Protein AF-A0A962XZR8-F1 (afdb_monomer)

Radius of gyration: 29.52 Å; Cα contacts (8 Å, |Δi|>4): 35; chains: 1; bounding box: 71×66×58 Å

Secondary structure (DSSP, 8-state):
----S----HHHHHHHHHSPPPPPPPPHHHHHHHTHHHHHHHHHTT--HHHHHHHHHHHH-----HHHHHHHHHHHHHHHHHHS--TT-----------------------PPP---S--SS-TTHHHHHHHHHHHHHTSPPPPPHHHHHHTT-

Mean predicted aligned error: 20.18 Å

Sequence (154 aa):
MSDDPNPVPETGIEVFKAAPRPPRRRSDRQIVREYLTEIVGKLKEGWRYEEIRQELERTVGFKGKLSTLYSYVEGMTREERQQRPAPGATPATPAGPEAPTASPTETPAPTEPPRWRVSDLGGPGYAERRRQREREEKGKKPKPTMIDMVNRRI

Solvent-accessible surface area (backbone atoms only — not comparable to full-atom values): 10324 Å² total; per-residue (Å²): 138,87,81,73,94,71,75,78,54,70,64,60,59,52,52,61,68,68,48,87,73,79,82,77,79,82,50,58,70,55,52,50,61,75,42,39,70,59,53,55,50,42,46,74,77,65,52,50,69,65,59,54,46,53,49,38,30,72,76,72,60,45,78,68,53,69,69,52,53,50,54,49,53,55,52,50,55,52,50,53,61,70,69,50,77,67,95,75,77,70,84,81,80,89,77,87,88,87,86,88,87,85,86,88,85,91,80,83,82,81,78,75,75,78,81,75,68,97,74,65,96,52,59,96,59,39,71,56,53,51,53,50,50,52,50,58,56,71,70,45,80,76,77,78,46,76,66,57,61,58,67,72,76,117

Foldseek 3Di:
DDDDPDDPPVVVVVCVVPDDDDDDQDDLLRLCVVCLVVVVVCVVVVDDLVNVQVVCCVPRNRPDDSVVSVVSSVVVVVVVVVPPPDPDPDPDDDDDDDDDDDDDDDDDDDPDPPPPDPPPPDDDCPVVVVVVVVVVVVPDDPDQDPVNVVVVVD

Structure (mmCIF, N/CA/C/O backbone):
data_AF-A0A962XZR8-F1
#
_entry.id   AF-A0A962XZR8-F1
#
loop_
_atom_site.group_PDB
_atom_site.id
_atom_site.type_symbol
_atom_site.label_atom_id
_atom_site.label_alt_id
_atom_site.label_comp_id
_atom_site.label_asym_id
_atom_site.label_entity_id
_atom_site.label_seq_id
_atom_site.pdbx_PDB_ins_code
_atom_site.Cartn_x
_atom_site.Cartn_y
_atom_site.Cartn_z
_atom_site.occupancy
_atom_site.B_iso_or_equiv
_atom_site.auth_seq_id
_atom_site.auth_comp_id
_atom_site.auth_asym_id
_atom_site.auth_atom_id
_atom_site.pdbx_PDB_model_num
ATOM 1 N N . MET A 1 1 ? 41.392 8.765 -44.871 1.00 43.81 1 MET A N 1
ATOM 2 C CA . MET A 1 1 ? 39.970 8.396 -44.759 1.00 43.81 1 MET A CA 1
ATOM 3 C C . MET A 1 1 ? 39.942 7.093 -43.993 1.00 43.81 1 MET A C 1
ATOM 5 O O . MET A 1 1 ? 40.453 6.112 -44.514 1.00 43.81 1 MET A O 1
ATOM 9 N N . SER A 1 2 ? 39.537 7.128 -42.725 1.00 50.81 2 SER A N 1
ATOM 10 C CA . SER A 1 2 ? 39.471 5.928 -41.888 1.00 50.81 2 SER A CA 1
ATOM 11 C C . SER A 1 2 ? 38.037 5.422 -41.927 1.00 50.81 2 SER A C 1
ATOM 13 O O . SER A 1 2 ? 37.170 6.005 -41.285 1.00 50.81 2 SER A O 1
ATOM 15 N N . ASP A 1 3 ? 37.807 4.402 -42.748 1.00 58.12 3 ASP A N 1
ATOM 16 C CA . ASP A 1 3 ? 36.587 3.598 -42.746 1.00 58.12 3 ASP A CA 1
ATOM 17 C C . ASP A 1 3 ? 36.592 2.729 -41.482 1.00 58.12 3 ASP A C 1
ATOM 19 O O . ASP A 1 3 ? 37.516 1.943 -41.260 1.00 58.12 3 ASP A O 1
ATOM 23 N N . ASP A 1 4 ? 35.595 2.921 -40.623 1.00 62.69 4 ASP A N 1
ATOM 24 C CA . ASP A 1 4 ? 35.377 2.109 -39.428 1.00 62.69 4 ASP A CA 1
ATOM 25 C C . ASP A 1 4 ? 34.806 0.745 -39.878 1.00 62.69 4 ASP A C 1
ATOM 27 O O . ASP A 1 4 ? 33.737 0.713 -40.492 1.00 62.69 4 ASP A O 1
ATOM 31 N N . PRO A 1 5 ? 35.494 -0.392 -39.652 1.00 66.38 5 PRO A N 1
ATOM 32 C CA . PRO A 1 5 ? 35.176 -1.667 -40.306 1.00 66.38 5 PRO A CA 1
ATOM 33 C C . PRO A 1 5 ? 33.900 -2.353 -39.791 1.00 66.38 5 PRO A C 1
ATOM 35 O O . PRO A 1 5 ? 33.612 -3.482 -40.186 1.00 66.38 5 PRO A O 1
ATOM 38 N N . ASN A 1 6 ? 33.136 -1.717 -38.903 1.00 61.91 6 ASN A N 1
ATOM 39 C CA . ASN A 1 6 ? 31.900 -2.281 -38.375 1.00 61.91 6 ASN A CA 1
ATOM 40 C C . ASN A 1 6 ? 30.815 -1.205 -38.207 1.00 61.91 6 ASN A C 1
ATOM 42 O O . ASN A 1 6 ? 30.547 -0.770 -37.082 1.00 61.91 6 ASN A O 1
ATOM 46 N N . PRO A 1 7 ? 30.173 -0.757 -39.302 1.00 61.97 7 PRO A N 1
ATOM 47 C CA . PRO A 1 7 ? 29.009 0.100 -39.180 1.00 61.97 7 PRO A CA 1
ATOM 48 C C . PRO A 1 7 ? 27.907 -0.704 -38.486 1.00 61.97 7 PRO A C 1
ATOM 50 O O . PRO A 1 7 ? 27.383 -1.665 -39.048 1.00 61.97 7 PRO A O 1
ATOM 53 N N . VAL A 1 8 ? 27.551 -0.329 -37.252 1.00 62.97 8 VAL A N 1
ATOM 54 C CA . VAL A 1 8 ? 26.336 -0.845 -36.606 1.00 62.97 8 VAL A CA 1
ATOM 55 C C . VAL A 1 8 ? 25.183 -0.482 -37.540 1.00 62.97 8 VAL A C 1
ATOM 57 O O . VAL A 1 8 ? 24.928 0.710 -37.727 1.00 62.97 8 VAL A O 1
ATOM 60 N N . PRO A 1 9 ? 24.510 -1.457 -38.173 1.00 63.62 9 PRO A N 1
ATOM 61 C CA . PRO A 1 9 ? 23.496 -1.128 -39.153 1.00 63.62 9 PRO A CA 1
ATOM 62 C C . PRO A 1 9 ? 22.351 -0.426 -38.419 1.00 63.62 9 PRO A C 1
ATOM 64 O O . PRO A 1 9 ? 21.921 -0.884 -37.358 1.00 63.62 9 PRO A O 1
ATOM 67 N N . GLU A 1 10 ? 21.862 0.696 -38.954 1.00 62.28 10 GLU A N 1
ATOM 68 C CA . GLU A 1 10 ? 20.778 1.489 -38.343 1.00 62.28 10 GLU A CA 1
ATOM 69 C C . GLU A 1 10 ? 19.543 0.620 -38.032 1.00 62.28 10 GLU A C 1
ATOM 71 O O . GLU A 1 10 ? 18.857 0.821 -37.026 1.00 62.28 10 GLU A O 1
ATOM 76 N N . THR A 1 11 ? 19.350 -0.446 -38.815 1.00 65.69 11 THR A N 1
ATOM 77 C CA . THR A 1 11 ? 18.343 -1.494 -38.612 1.00 65.69 11 THR A CA 1
ATOM 78 C C . THR A 1 11 ? 18.461 -2.207 -37.260 1.00 65.69 11 THR A C 1
ATOM 80 O O . THR A 1 11 ? 17.445 -2.549 -36.661 1.00 65.69 11 THR A O 1
ATOM 83 N N . GLY A 1 12 ? 19.665 -2.385 -36.710 1.00 69.50 12 GLY A N 1
ATOM 84 C CA . GLY A 1 12 ? 19.875 -2.981 -35.387 1.00 69.50 12 GLY A CA 1
ATOM 85 C C . GLY A 1 12 ? 19.320 -2.120 -34.247 1.00 69.50 12 GLY A C 1
ATOM 86 O O . GLY A 1 12 ? 18.795 -2.648 -33.263 1.00 69.50 12 GLY A O 1
ATOM 87 N N . ILE A 1 13 ? 19.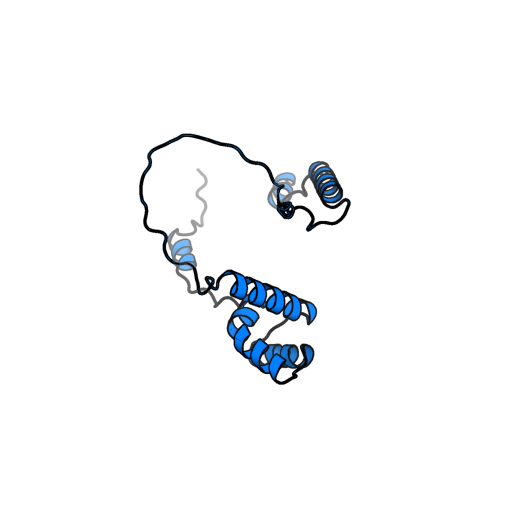364 -0.791 -34.393 1.00 76.19 13 ILE A N 1
ATOM 88 C CA . ILE A 1 13 ? 18.801 0.146 -33.410 1.00 76.19 13 ILE A CA 1
ATOM 89 C C . ILE A 1 13 ? 17.269 0.094 -33.452 1.00 76.19 13 ILE A C 1
ATOM 91 O O . ILE A 1 13 ? 16.621 0.110 -32.402 1.00 76.19 13 ILE A O 1
ATOM 95 N N . GLU A 1 14 ? 16.679 0.011 -34.644 1.00 81.19 14 GLU A N 1
ATOM 96 C CA . GLU A 1 14 ? 15.226 -0.091 -34.812 1.00 81.19 14 GLU A CA 1
ATOM 97 C C . GLU A 1 14 ? 14.674 -1.421 -34.292 1.00 81.19 14 GLU A C 1
ATOM 99 O O . GLU 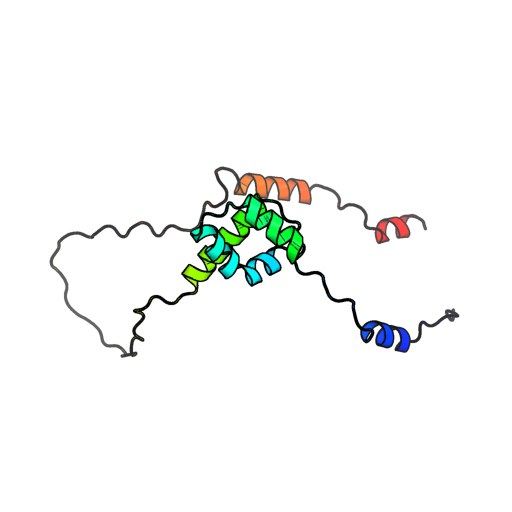A 1 14 ? 13.689 -1.425 -33.552 1.00 81.19 14 GLU A O 1
ATOM 104 N N . VAL A 1 15 ? 15.363 -2.534 -34.565 1.00 81.44 15 VAL A N 1
ATOM 105 C CA . VAL A 1 15 ? 15.018 -3.862 -34.032 1.00 81.44 15 VAL A CA 1
ATOM 106 C C . VAL A 1 15 ? 15.081 -3.876 -32.501 1.00 81.44 15 VAL A C 1
ATOM 108 O O . VAL A 1 15 ? 14.171 -4.388 -31.850 1.00 81.44 15 VAL A O 1
ATOM 111 N N . PHE A 1 16 ? 16.100 -3.254 -31.898 1.00 78.56 16 PHE A N 1
ATOM 112 C CA . PHE A 1 16 ? 16.201 -3.150 -30.439 1.00 78.56 16 PHE A CA 1
ATOM 113 C C . PHE A 1 16 ? 15.103 -2.265 -29.826 1.00 78.56 16 PHE A C 1
ATOM 115 O O . PHE A 1 16 ? 14.583 -2.569 -28.752 1.00 78.56 16 PHE A O 1
ATOM 122 N N . LYS A 1 17 ? 14.710 -1.175 -30.500 1.00 83.94 17 LYS A N 1
ATOM 123 C CA . LYS A 1 17 ? 13.596 -0.315 -30.063 1.00 83.94 17 LYS A CA 1
ATOM 124 C C . LYS A 1 17 ? 12.243 -1.021 -30.157 1.00 83.94 17 LYS A C 1
ATOM 126 O O . LYS A 1 17 ? 11.404 -0.801 -29.284 1.00 83.94 17 LYS A O 1
ATOM 131 N N . ALA A 1 18 ? 12.045 -1.835 -31.193 1.00 84.12 18 ALA A N 1
ATOM 132 C CA . ALA A 1 18 ? 10.822 -2.596 -31.430 1.00 84.12 18 ALA A CA 1
ATOM 133 C C . ALA A 1 18 ? 10.718 -3.863 -30.563 1.00 84.12 18 ALA A C 1
ATOM 135 O O . ALA A 1 18 ? 9.634 -4.435 -30.441 1.00 84.12 18 ALA A O 1
ATOM 136 N N . ALA A 1 19 ? 11.818 -4.296 -29.941 1.00 86.19 19 ALA A N 1
ATOM 137 C CA . ALA A 1 19 ? 11.824 -5.477 -29.094 1.00 86.19 19 ALA A CA 1
ATOM 138 C C . ALA A 1 19 ? 10.871 -5.315 -27.887 1.00 86.19 19 ALA A C 1
ATOM 140 O O . ALA A 1 19 ? 10.892 -4.282 -27.200 1.00 86.19 19 ALA A O 1
ATOM 141 N N . PRO A 1 20 ? 10.048 -6.336 -27.579 1.00 86.81 20 PRO A N 1
ATOM 142 C CA . PRO A 1 20 ? 9.144 -6.293 -26.441 1.00 86.81 20 PRO A CA 1
ATOM 143 C C . PRO A 1 20 ? 9.942 -6.182 -25.141 1.00 86.81 20 PRO A C 1
ATOM 145 O O . PRO A 1 20 ? 10.814 -6.997 -24.837 1.00 86.81 20 PRO A O 1
ATOM 148 N N . ARG A 1 21 ? 9.634 -5.149 -24.354 1.00 85.94 21 ARG A N 1
ATOM 149 C CA . ARG A 1 21 ? 10.254 -4.949 -23.043 1.00 85.94 21 ARG A CA 1
ATOM 150 C C . ARG A 1 21 ? 9.584 -5.850 -22.010 1.00 85.94 21 ARG A C 1
ATOM 152 O O . ARG A 1 21 ? 8.363 -6.008 -22.053 1.00 85.94 21 ARG A O 1
ATOM 159 N N . PRO A 1 22 ? 10.344 -6.380 -21.038 1.00 85.69 22 PRO A N 1
ATOM 160 C CA . PRO A 1 22 ? 9.742 -7.105 -19.934 1.00 85.69 22 PRO A CA 1
ATOM 161 C C . PRO A 1 22 ? 8.758 -6.196 -19.180 1.00 85.69 22 PRO A C 1
ATOM 163 O O . PRO A 1 22 ? 8.991 -4.982 -19.071 1.00 85.69 22 PRO A O 1
ATOM 166 N N . PRO A 1 23 ? 7.666 -6.762 -18.642 1.00 82.81 23 PRO A N 1
ATOM 167 C CA . PRO A 1 23 ? 6.693 -5.991 -17.892 1.00 82.81 23 PRO A CA 1
ATOM 168 C C . PRO A 1 23 ? 7.372 -5.341 -16.686 1.00 82.81 23 PRO A C 1
ATOM 170 O O . PRO A 1 23 ? 8.119 -5.974 -15.933 1.00 82.81 23 PRO A O 1
ATOM 173 N N . ARG A 1 24 ? 7.119 -4.044 -16.502 1.00 84.00 24 ARG A N 1
ATOM 174 C CA . ARG A 1 24 ? 7.615 -3.325 -15.329 1.00 84.00 24 ARG A CA 1
ATOM 175 C C . ARG A 1 24 ? 6.950 -3.897 -14.084 1.00 84.00 24 ARG A C 1
ATOM 177 O O . ARG A 1 24 ? 5.733 -4.068 -14.044 1.00 84.00 24 ARG A O 1
ATOM 184 N N . ARG A 1 25 ? 7.753 -4.159 -13.052 1.00 85.69 25 ARG A N 1
ATOM 185 C CA . ARG A 1 25 ? 7.228 -4.511 -11.730 1.00 85.69 25 ARG A CA 1
ATOM 186 C C . ARG A 1 25 ? 6.354 -3.366 -11.219 1.00 85.69 25 ARG A C 1
ATOM 188 O O . ARG A 1 25 ? 6.714 -2.198 -11.384 1.00 85.69 25 ARG A O 1
ATOM 195 N N . ARG A 1 26 ? 5.219 -3.708 -10.605 1.00 89.81 26 ARG A N 1
ATOM 196 C CA . ARG A 1 26 ? 4.343 -2.722 -9.963 1.00 89.81 26 ARG A CA 1
ATOM 197 C C . ARG A 1 26 ? 5.089 -2.069 -8.802 1.00 89.81 26 ARG A C 1
ATOM 199 O O . ARG A 1 26 ? 5.855 -2.728 -8.103 1.00 89.81 26 ARG A O 1
ATOM 206 N N . SER A 1 27 ? 4.881 -0.768 -8.628 1.00 92.31 27 SER A N 1
ATOM 207 C CA . SER A 1 27 ? 5.420 -0.051 -7.471 1.00 92.31 27 SER A CA 1
ATOM 208 C C . SER A 1 27 ? 4.556 -0.303 -6.237 1.00 92.31 27 SER A C 1
ATOM 210 O O . SER A 1 27 ? 3.343 -0.457 -6.362 1.00 92.31 27 SER A O 1
ATOM 212 N N . ASP A 1 28 ? 5.154 -0.261 -5.047 1.00 92.94 28 ASP A N 1
ATOM 213 C CA . ASP A 1 28 ? 4.430 -0.413 -3.776 1.00 92.94 28 ASP A CA 1
ATOM 214 C C . ASP A 1 28 ? 3.262 0.581 -3.651 1.00 92.94 28 ASP A C 1
ATOM 216 O O . ASP A 1 28 ? 2.174 0.224 -3.209 1.00 92.94 28 ASP A O 1
ATOM 220 N N . ARG A 1 29 ? 3.451 1.826 -4.110 1.00 94.44 29 ARG A N 1
ATOM 221 C CA . ARG A 1 29 ? 2.383 2.837 -4.138 1.00 94.44 29 ARG A CA 1
ATOM 222 C C . ARG A 1 29 ? 1.233 2.425 -5.057 1.00 94.44 29 ARG A C 1
ATOM 224 O O . ARG A 1 29 ? 0.076 2.653 -4.730 1.00 94.44 29 ARG A O 1
ATOM 231 N N . GLN A 1 30 ? 1.540 1.849 -6.215 1.00 94.12 30 GLN A N 1
ATOM 232 C CA . GLN A 1 30 ? 0.519 1.404 -7.159 1.00 94.12 30 GLN A CA 1
ATOM 233 C C . GLN A 1 30 ? -0.248 0.193 -6.621 1.00 94.12 30 GLN A C 1
ATOM 235 O O . GLN A 1 30 ? -1.468 0.170 -6.725 1.00 94.12 30 GLN A O 1
ATOM 240 N N . ILE A 1 31 ? 0.450 -0.740 -5.969 1.00 94.56 31 ILE A N 1
ATOM 241 C CA . ILE A 1 31 ? -0.168 -1.864 -5.260 1.00 94.56 31 ILE A CA 1
ATOM 242 C C . ILE A 1 31 ? -1.153 -1.343 -4.207 1.00 94.56 31 ILE A C 1
ATOM 244 O O . ILE A 1 31 ? -2.326 -1.689 -4.241 1.00 94.56 31 ILE A O 1
ATOM 248 N N . VAL A 1 32 ? -0.724 -0.446 -3.313 1.00 95.25 32 VAL A N 1
ATOM 249 C CA . VAL A 1 32 ? -1.615 0.091 -2.266 1.00 95.25 32 VAL A CA 1
ATOM 250 C C . VAL A 1 32 ? -2.810 0.839 -2.859 1.00 95.25 32 VAL A C 1
ATOM 252 O O . VAL A 1 32 ? -3.904 0.753 -2.315 1.00 95.25 32 VAL A O 1
ATOM 255 N N . ARG A 1 33 ? -2.632 1.532 -3.990 1.00 95.00 33 ARG A N 1
ATOM 256 C CA . ARG A 1 33 ? -3.729 2.222 -4.678 1.00 95.00 33 ARG A CA 1
ATOM 257 C C . ARG A 1 33 ? -4.769 1.256 -5.238 1.00 95.00 33 ARG A C 1
ATOM 259 O O . ARG A 1 33 ? -5.957 1.520 -5.102 1.00 95.00 33 ARG A O 1
ATOM 266 N N . GLU A 1 34 ? -4.329 0.174 -5.873 1.00 95.25 34 GLU A N 1
ATOM 267 C CA . GLU A 1 34 ? -5.218 -0.848 -6.443 1.00 95.25 34 GLU A CA 1
ATOM 268 C C . GLU A 1 34 ? -6.020 -1.568 -5.347 1.00 95.25 34 GLU A C 1
ATOM 270 O O . GLU A 1 34 ? -7.205 -1.824 -5.532 1.00 95.25 34 GLU A O 1
ATOM 275 N N . TYR A 1 35 ? -5.404 -1.811 -4.187 1.00 95.25 35 TYR A N 1
ATOM 276 C CA . TYR A 1 35 ? -6.007 -2.542 -3.064 1.00 95.25 35 TYR A CA 1
ATOM 277 C C . TYR A 1 35 ? -6.567 -1.633 -1.960 1.00 95.25 35 TYR A C 1
ATOM 279 O O . TYR A 1 35 ? -6.882 -2.101 -0.866 1.00 95.25 35 TYR A O 1
ATOM 287 N N . LEU A 1 36 ? -6.697 -0.326 -2.205 1.00 94.88 36 LEU A N 1
ATOM 288 C CA . LEU A 1 36 ? -7.037 0.645 -1.162 1.00 94.88 36 LEU A CA 1
ATOM 289 C C . LEU A 1 36 ? -8.390 0.348 -0.502 1.00 94.88 36 LEU A C 1
ATOM 291 O O . LEU A 1 36 ? -8.512 0.402 0.721 1.00 94.88 36 LEU A O 1
ATOM 295 N N . THR A 1 37 ? -9.397 0.010 -1.303 1.00 94.69 37 THR A N 1
ATOM 296 C CA . THR A 1 37 ? -10.743 -0.339 -0.831 1.00 94.69 37 THR A CA 1
ATOM 297 C C . THR A 1 37 ? -10.735 -1.581 0.052 1.00 94.69 37 THR A C 1
ATOM 299 O O . THR A 1 37 ? -11.370 -1.575 1.105 1.00 94.69 37 THR A O 1
ATOM 302 N N . GLU A 1 38 ? -9.980 -2.613 -0.324 1.00 95.69 38 GLU A N 1
ATOM 303 C CA . GLU A 1 38 ? -9.826 -3.833 0.474 1.00 95.69 38 GLU A CA 1
ATOM 304 C C . GLU A 1 38 ? -9.077 -3.568 1.780 1.00 95.69 38 GLU A C 1
ATOM 306 O O . GLU A 1 38 ? -9.497 -4.032 2.838 1.00 95.69 38 GLU A O 1
ATOM 311 N N . ILE A 1 39 ? -7.999 -2.778 1.729 1.00 95.12 39 ILE A N 1
ATOM 312 C CA . ILE A 1 39 ? -7.232 -2.376 2.913 1.00 95.12 39 ILE A CA 1
ATOM 313 C C . ILE A 1 39 ? -8.142 -1.633 3.897 1.00 95.12 39 ILE A C 1
ATOM 315 O O . ILE A 1 39 ? -8.172 -1.963 5.080 1.00 95.12 39 ILE A O 1
ATOM 319 N N . VAL A 1 40 ? -8.929 -0.665 3.418 1.00 94.81 40 VAL A N 1
ATOM 320 C CA . VAL A 1 40 ? -9.882 0.081 4.254 1.00 94.81 40 VAL A CA 1
ATOM 321 C C . VAL A 1 40 ? -10.997 -0.827 4.786 1.00 94.81 40 VAL A C 1
ATOM 323 O O . VAL A 1 40 ? -11.420 -0.645 5.927 1.00 94.81 40 VAL A O 1
ATOM 326 N N . GLY A 1 41 ? -11.465 -1.801 4.001 1.00 95.94 41 GLY A N 1
ATOM 327 C CA . GLY A 1 41 ? -12.423 -2.819 4.444 1.00 95.94 41 GLY A CA 1
ATOM 328 C C . GLY A 1 41 ? -11.883 -3.642 5.614 1.00 95.94 41 GLY A C 1
ATOM 329 O O . GLY A 1 41 ? -12.470 -3.631 6.693 1.00 95.94 41 GLY A O 1
ATOM 330 N N . LYS A 1 42 ? -10.696 -4.235 5.449 1.00 96.19 42 LYS A N 1
ATOM 331 C CA . LYS A 1 42 ? -10.015 -5.020 6.491 1.00 96.19 42 LYS A CA 1
ATOM 332 C C . LYS A 1 42 ? -9.744 -4.195 7.753 1.00 96.19 42 LYS A C 1
ATOM 334 O O . LYS A 1 42 ? -9.959 -4.667 8.866 1.00 96.19 42 LYS A O 1
ATOM 339 N N . LEU A 1 43 ? -9.347 -2.928 7.610 1.00 94.38 43 LEU A N 1
ATOM 340 C CA . LEU A 1 43 ? -9.172 -2.028 8.758 1.00 94.38 43 LEU A CA 1
ATOM 341 C C . LEU A 1 43 ? -10.480 -1.801 9.533 1.00 94.38 43 LEU A C 1
ATOM 343 O O . LEU A 1 43 ? -10.453 -1.739 10.761 1.00 94.38 43 LEU A O 1
ATOM 347 N N . LYS A 1 44 ? -11.627 -1.696 8.848 1.00 94.12 44 LYS A N 1
ATOM 348 C CA . LYS A 1 44 ? -12.944 -1.570 9.501 1.00 94.12 44 LYS A CA 1
ATOM 349 C C . LYS A 1 44 ? -13.368 -2.849 10.218 1.00 94.12 44 LYS A C 1
ATOM 351 O O . LYS A 1 44 ? -14.050 -2.768 11.232 1.00 94.12 44 LYS A O 1
ATOM 356 N N . GLU A 1 45 ? -12.943 -4.002 9.717 1.00 95.44 45 GLU A N 1
ATOM 357 C CA . GLU A 1 45 ? -13.136 -5.310 10.354 1.00 95.44 45 GLU A CA 1
ATOM 358 C C . GLU A 1 45 ? -12.221 -5.523 11.575 1.00 95.44 45 GLU A C 1
ATOM 360 O O . GLU A 1 45 ? -12.355 -6.518 12.281 1.00 95.44 45 GLU A O 1
ATOM 365 N N . GLY A 1 46 ? -11.309 -4.585 11.854 1.00 96.12 46 GLY A N 1
ATOM 366 C CA . GLY A 1 46 ? -10.424 -4.624 13.018 1.00 96.12 46 GLY A CA 1
ATOM 367 C C . GLY A 1 46 ? -9.050 -5.237 12.754 1.00 96.12 46 GLY A C 1
ATOM 368 O O . GLY A 1 46 ? -8.282 -5.412 13.703 1.00 96.12 46 GLY A O 1
ATOM 369 N N . TRP A 1 47 ? -8.707 -5.516 11.493 1.00 96.75 47 TRP A N 1
ATOM 370 C CA . TRP A 1 47 ? -7.371 -5.989 11.136 1.00 96.75 47 TRP A CA 1
ATOM 371 C C . TRP A 1 47 ? -6.310 -4.946 11.477 1.00 96.75 47 TRP A C 1
ATOM 373 O O . TRP A 1 47 ? -6.496 -3.735 11.315 1.00 96.75 47 TRP A O 1
ATOM 383 N N . ARG A 1 48 ? -5.145 -5.420 11.911 1.00 96.25 48 ARG A N 1
ATOM 384 C CA . ARG A 1 48 ? -3.975 -4.581 12.155 1.00 96.25 48 ARG A CA 1
ATOM 385 C C . ARG A 1 48 ? -3.227 -4.328 10.852 1.00 96.25 48 ARG A C 1
ATOM 387 O O . ARG A 1 48 ? -3.142 -5.178 9.971 1.00 96.25 48 ARG A O 1
ATOM 394 N N . TYR A 1 49 ? -2.583 -3.165 10.763 1.00 95.19 49 TYR A N 1
ATOM 395 C CA . TYR A 1 49 ? -1.751 -2.816 9.608 1.00 95.19 49 TYR A CA 1
ATOM 396 C C . TYR A 1 49 ? -0.628 -3.830 9.339 1.00 95.19 49 TYR A C 1
ATOM 398 O O . TYR A 1 49 ? -0.253 -4.011 8.185 1.00 95.19 49 TYR A O 1
ATOM 406 N N . GLU A 1 50 ? -0.098 -4.499 10.369 1.00 96.56 50 GLU A N 1
ATOM 407 C CA . GLU A 1 50 ? 0.945 -5.518 10.187 1.00 96.56 50 GLU A CA 1
ATOM 408 C C . GLU A 1 50 ? 0.396 -6.770 9.493 1.00 96.56 50 GLU A C 1
ATOM 410 O O . GLU A 1 50 ? 1.042 -7.310 8.600 1.00 96.56 50 GLU A O 1
ATOM 415 N N . GLU A 1 51 ? -0.823 -7.187 9.841 1.00 96.31 51 GLU A N 1
ATOM 416 C CA . GLU A 1 51 ? -1.503 -8.328 9.215 1.00 96.31 51 GLU A CA 1
ATOM 417 C C . GLU A 1 51 ? -1.815 -8.016 7.751 1.00 96.31 51 GLU A C 1
ATOM 419 O O . GLU A 1 51 ? -1.515 -8.805 6.858 1.00 96.31 51 GLU A O 1
ATOM 424 N N . ILE A 1 52 ? -2.319 -6.808 7.487 1.00 96.19 52 ILE A N 1
ATOM 425 C CA . ILE A 1 52 ? -2.578 -6.326 6.126 1.00 96.19 52 ILE A CA 1
ATOM 426 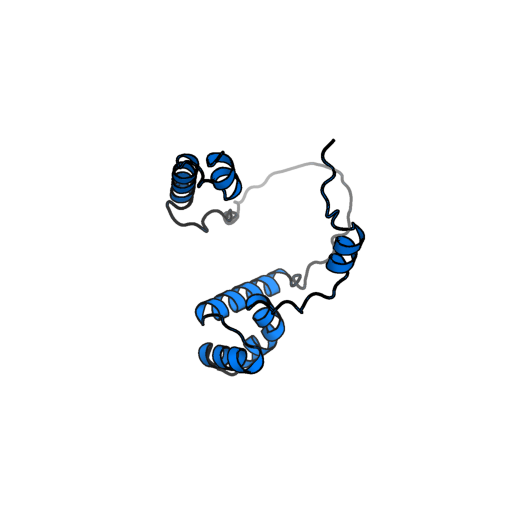C C . ILE A 1 52 ? -1.277 -6.255 5.319 1.00 96.19 52 ILE A C 1
ATOM 428 O O . ILE A 1 52 ? -1.253 -6.647 4.155 1.00 96.19 52 ILE A O 1
ATOM 432 N N . ARG A 1 53 ? -0.177 -5.787 5.918 1.00 96.44 53 ARG A N 1
ATOM 433 C CA . ARG A 1 53 ? 1.132 -5.740 5.257 1.00 96.44 53 ARG A CA 1
ATOM 434 C C . ARG A 1 53 ? 1.606 -7.135 4.858 1.00 96.44 53 ARG A C 1
ATOM 436 O O . ARG A 1 53 ? 2.032 -7.308 3.721 1.00 96.44 53 ARG A O 1
ATOM 443 N N . GLN A 1 54 ? 1.539 -8.103 5.771 1.00 96.69 54 GLN A N 1
ATOM 444 C CA . GLN A 1 54 ? 1.942 -9.484 5.490 1.00 96.69 54 GLN A CA 1
ATOM 445 C C . GLN A 1 54 ? 1.074 -10.111 4.398 1.00 96.69 54 GLN A C 1
ATOM 447 O O . GLN A 1 54 ? 1.586 -10.808 3.522 1.00 96.69 54 GLN A O 1
ATOM 452 N N . GLU A 1 55 ? -0.226 -9.826 4.412 1.00 96.31 55 GLU A N 1
ATOM 453 C CA . GLU A 1 55 ? -1.151 -10.290 3.384 1.00 96.31 55 GLU A CA 1
ATOM 454 C C . GLU A 1 55 ? -0.803 -9.703 2.009 1.00 96.31 55 GLU A C 1
ATOM 456 O O . GLU A 1 55 ? -0.715 -10.434 1.021 1.00 96.31 55 GLU A O 1
ATOM 461 N N . LEU A 1 56 ? -0.513 -8.399 1.939 1.00 95.38 56 LEU A N 1
ATOM 462 C CA . LEU A 1 56 ? -0.071 -7.737 0.707 1.00 95.38 56 LEU A CA 1
ATOM 463 C C . LEU A 1 56 ? 1.296 -8.251 0.228 1.00 95.38 56 LEU A C 1
ATOM 465 O O . LEU A 1 56 ? 1.537 -8.371 -0.973 1.00 95.38 56 LEU A O 1
ATOM 469 N N . GLU A 1 57 ? 2.208 -8.572 1.142 1.00 95.88 57 GLU A N 1
ATOM 470 C CA . GLU A 1 57 ? 3.496 -9.174 0.796 1.00 95.88 57 GLU A CA 1
ATOM 471 C C . GLU A 1 57 ? 3.309 -10.564 0.168 1.00 95.88 57 GLU A C 1
ATOM 473 O O . GLU A 1 57 ? 3.908 -10.852 -0.869 1.00 95.88 57 GLU A O 1
ATOM 478 N N . ARG A 1 58 ? 2.428 -11.398 0.733 1.00 94.81 58 ARG A N 1
ATOM 479 C CA . ARG A 1 58 ? 2.153 -12.757 0.236 1.00 94.81 58 ARG A CA 1
ATOM 480 C C . ARG A 1 58 ? 1.423 -12.780 -1.102 1.00 94.81 58 ARG A C 1
ATOM 482 O O . ARG A 1 58 ? 1.766 -13.580 -1.967 1.00 94.81 58 ARG A O 1
ATOM 489 N N . THR A 1 59 ? 0.408 -11.937 -1.258 1.00 94.31 59 THR A N 1
ATOM 490 C CA . THR A 1 59 ? -0.517 -11.990 -2.404 1.00 94.31 59 THR A CA 1
ATOM 491 C C . THR A 1 59 ? -0.014 -11.212 -3.612 1.00 94.31 59 THR A C 1
ATOM 493 O O . THR A 1 59 ? -0.103 -11.686 -4.743 1.00 94.31 59 THR A O 1
ATOM 496 N N . VAL A 1 60 ? 0.532 -10.017 -3.380 1.00 93.38 60 VAL A N 1
ATOM 497 C CA . VAL A 1 60 ? 0.881 -9.055 -4.439 1.00 93.38 60 VAL A CA 1
ATOM 498 C C . VAL A 1 60 ? 2.338 -8.610 -4.394 1.00 93.38 60 VAL A C 1
ATOM 500 O O . VAL A 1 60 ? 2.771 -7.817 -5.232 1.00 93.38 60 VAL A O 1
ATOM 503 N N . GLY A 1 61 ? 3.123 -9.151 -3.460 1.00 93.25 61 GLY A N 1
ATOM 504 C CA . GLY A 1 61 ? 4.556 -8.899 -3.375 1.00 93.25 61 GLY A CA 1
ATOM 505 C C . GLY A 1 61 ? 4.900 -7.492 -2.898 1.00 93.25 61 GLY A C 1
ATOM 506 O O . GLY A 1 61 ? 5.922 -6.955 -3.330 1.00 93.25 61 GLY A O 1
ATOM 507 N N . PHE A 1 62 ? 4.067 -6.884 -2.047 1.00 94.31 62 PHE A N 1
ATOM 508 C CA . PHE A 1 62 ? 4.374 -5.598 -1.419 1.00 94.31 62 PHE A CA 1
ATOM 509 C C . PHE A 1 62 ? 5.660 -5.698 -0.590 1.00 94.31 62 PHE A C 1
ATOM 511 O O . PHE A 1 62 ? 5.749 -6.513 0.325 1.00 94.31 62 PHE A O 1
ATOM 518 N N . LYS A 1 63 ? 6.656 -4.858 -0.895 1.00 93.62 63 LYS A N 1
ATOM 519 C CA . LYS A 1 63 ? 7.965 -4.873 -0.209 1.00 93.62 63 LYS A CA 1
ATOM 520 C C . LYS A 1 63 ? 8.161 -3.706 0.755 1.00 93.62 63 LYS A C 1
ATOM 522 O O . LYS A 1 63 ? 9.216 -3.585 1.383 1.00 93.62 63 LYS A O 1
ATOM 527 N N . GLY A 1 64 ? 7.162 -2.837 0.868 1.00 92.25 64 GLY A N 1
ATOM 528 C CA . GLY A 1 64 ? 7.215 -1.665 1.723 1.00 92.25 64 GLY A CA 1
ATOM 529 C C . GLY A 1 64 ? 7.244 -2.010 3.214 1.00 92.25 64 GLY A C 1
ATOM 530 O O . GLY A 1 64 ? 6.828 -3.081 3.672 1.00 92.25 64 GLY A O 1
ATOM 531 N N . LYS A 1 65 ? 7.730 -1.053 4.005 1.00 96.06 65 LYS A N 1
ATOM 532 C CA . LYS A 1 65 ? 7.646 -1.114 5.469 1.00 96.06 65 LYS A CA 1
ATOM 533 C C . LYS A 1 65 ? 6.218 -0.801 5.926 1.00 96.06 65 LYS A C 1
ATOM 535 O O . LYS A 1 65 ? 5.452 -0.176 5.193 1.00 96.06 65 LYS A O 1
ATOM 540 N N . LEU A 1 66 ? 5.893 -1.149 7.172 1.00 95.31 66 LEU A N 1
ATOM 541 C CA . LEU A 1 66 ? 4.611 -0.799 7.796 1.00 95.31 66 LEU A CA 1
ATOM 542 C C . LEU A 1 66 ? 4.318 0.708 7.725 1.00 95.31 66 LEU A C 1
ATOM 544 O O . LEU A 1 66 ? 3.218 1.116 7.366 1.00 95.31 66 LEU A O 1
ATOM 548 N N . SER A 1 67 ? 5.325 1.540 8.004 1.00 95.75 67 SER A N 1
ATOM 549 C CA . SER A 1 67 ? 5.201 2.998 7.918 1.00 95.75 67 SER A CA 1
ATOM 550 C C . SER A 1 67 ? 4.855 3.471 6.506 1.00 95.75 67 SER A C 1
ATOM 552 O O . SER A 1 67 ? 4.042 4.372 6.343 1.00 95.75 67 SER A O 1
ATOM 554 N N . THR A 1 68 ? 5.424 2.835 5.480 1.00 95.44 68 THR A N 1
ATOM 555 C CA . THR A 1 68 ? 5.123 3.128 4.075 1.00 95.44 68 THR A CA 1
ATOM 556 C C . THR A 1 68 ? 3.671 2.804 3.740 1.00 95.44 68 THR A C 1
ATOM 558 O O . THR A 1 68 ? 3.006 3.617 3.103 1.00 95.44 68 THR A O 1
ATOM 561 N N . LEU A 1 69 ? 3.173 1.651 4.200 1.00 95.38 69 LEU A N 1
ATOM 562 C CA . LEU A 1 69 ? 1.771 1.273 4.030 1.00 95.38 69 LEU A CA 1
ATOM 563 C C . LEU A 1 69 ? 0.849 2.310 4.681 1.00 95.38 69 LEU A C 1
ATOM 565 O O . LEU A 1 69 ? -0.051 2.818 4.017 1.00 95.38 69 LEU A O 1
ATOM 569 N N . TYR A 1 70 ? 1.123 2.678 5.935 1.00 96.44 70 TYR A N 1
ATOM 570 C CA . TYR A 1 70 ? 0.358 3.701 6.647 1.00 96.44 70 TYR A CA 1
ATOM 571 C C . TYR A 1 70 ? 0.340 5.034 5.884 1.00 96.44 70 TYR A C 1
ATOM 573 O O . TYR A 1 70 ? -0.732 5.554 5.582 1.00 96.44 70 TYR A O 1
ATOM 581 N N . SER A 1 71 ? 1.510 5.556 5.494 1.00 96.38 71 SER A N 1
ATOM 582 C CA . SER A 1 71 ? 1.609 6.836 4.779 1.00 96.38 71 SER A CA 1
ATOM 583 C C . SER A 1 71 ? 0.883 6.828 3.434 1.00 96.38 71 SER A C 1
ATOM 585 O O . SER A 1 71 ? 0.298 7.838 3.045 1.00 96.38 71 SER A O 1
ATOM 587 N N . TYR A 1 72 ? 0.913 5.712 2.702 1.00 96.25 72 TYR A N 1
ATOM 588 C CA . TYR A 1 72 ? 0.196 5.601 1.433 1.00 96.25 72 TYR A CA 1
ATOM 589 C C . TYR A 1 72 ? -1.314 5.546 1.629 1.00 96.25 72 TYR A C 1
ATOM 591 O O . TYR A 1 72 ? -2.028 6.251 0.919 1.00 96.25 72 TYR A O 1
ATOM 599 N N . VAL A 1 73 ? -1.797 4.769 2.598 1.00 95.31 73 VAL A N 1
ATOM 600 C CA . VAL A 1 73 ? -3.231 4.684 2.901 1.00 95.31 73 VAL A CA 1
ATOM 601 C C . VAL A 1 73 ? -3.759 6.037 3.381 1.00 95.31 73 VAL A C 1
ATOM 603 O O . VAL A 1 73 ? -4.769 6.517 2.868 1.00 95.31 73 VAL A O 1
ATOM 606 N N . GLU A 1 74 ? -3.060 6.704 4.300 1.00 94.19 74 GLU A N 1
ATOM 607 C CA . GLU A 1 74 ? -3.435 8.036 4.790 1.00 94.19 74 GLU A CA 1
ATOM 608 C C . GLU A 1 74 ? -3.436 9.080 3.662 1.00 94.19 74 GLU A C 1
ATOM 610 O O . GLU A 1 74 ? -4.399 9.832 3.503 1.00 94.19 74 GLU A O 1
ATOM 615 N N . GLY A 1 75 ? -2.390 9.094 2.830 1.00 93.12 75 GLY A N 1
ATOM 616 C CA . GLY A 1 75 ? -2.292 10.009 1.694 1.00 93.12 75 GLY A CA 1
ATOM 617 C C . GLY A 1 75 ? -3.414 9.804 0.676 1.00 93.12 75 GLY A C 1
ATOM 618 O O . GLY A 1 75 ? -4.100 10.759 0.316 1.00 93.12 75 GLY A O 1
ATOM 619 N N . MET A 1 76 ? -3.655 8.561 0.254 1.00 94.12 76 MET A N 1
ATOM 620 C CA . MET A 1 76 ? -4.658 8.257 -0.772 1.00 94.12 76 MET A CA 1
ATOM 621 C C . MET A 1 76 ? -6.089 8.450 -0.272 1.00 94.12 76 MET A C 1
ATOM 623 O O . MET A 1 76 ? -6.916 8.990 -1.000 1.00 94.12 76 MET A O 1
ATOM 627 N N . THR A 1 77 ? -6.390 8.080 0.975 1.00 89.81 77 THR A N 1
ATOM 628 C CA . THR A 1 77 ? -7.724 8.327 1.554 1.00 89.81 77 THR A CA 1
ATOM 629 C C . THR A 1 77 ? -8.003 9.822 1.712 1.00 89.81 77 THR A C 1
ATOM 631 O O . THR A 1 77 ? -9.134 10.272 1.513 1.00 89.81 77 THR A O 1
ATOM 634 N N . ARG A 1 78 ? -6.977 10.626 2.019 1.00 89.38 78 ARG A N 1
ATOM 635 C CA . ARG A 1 78 ? -7.085 12.087 2.057 1.00 89.38 78 ARG A CA 1
ATOM 636 C C . ARG A 1 78 ? -7.262 12.695 0.662 1.00 89.38 78 ARG A C 1
ATOM 638 O O . ARG A 1 78 ? -8.056 13.625 0.521 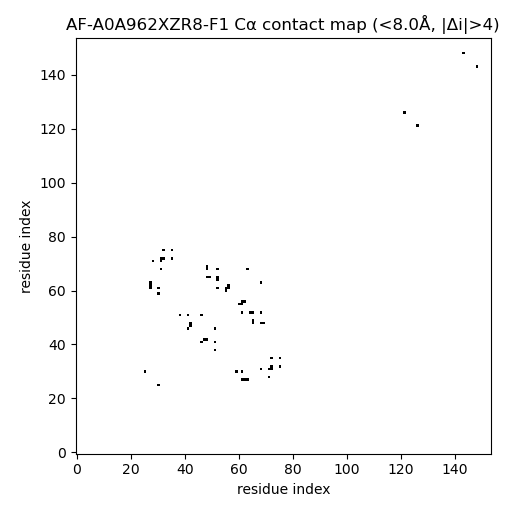1.00 89.38 78 ARG A O 1
ATOM 645 N N . GLU A 1 79 ? -6.540 12.201 -0.340 1.00 87.75 79 GLU A N 1
ATOM 646 C CA . GLU A 1 79 ? -6.691 12.609 -1.744 1.00 87.75 79 GLU A CA 1
ATOM 647 C C . GLU A 1 79 ? -8.098 12.280 -2.274 1.00 87.75 79 GLU A C 1
ATOM 649 O O . GLU A 1 79 ? -8.741 13.142 -2.870 1.00 87.75 79 GLU A O 1
ATOM 654 N N . GLU A 1 80 ? -8.617 11.080 -1.995 1.00 83.25 80 GLU A N 1
ATOM 655 C CA . GLU A 1 80 ? -9.962 10.651 -2.405 1.00 83.25 80 GLU A CA 1
ATOM 656 C C . GLU A 1 80 ? -11.055 11.552 -1.810 1.00 83.25 80 GLU A C 1
ATOM 658 O O . GLU A 1 80 ? -11.973 11.979 -2.513 1.00 83.25 80 GLU A O 1
ATOM 663 N N . ARG A 1 81 ? -10.923 11.927 -0.530 1.00 80.50 81 ARG A N 1
ATOM 664 C CA . ARG A 1 81 ? -11.857 12.859 0.124 1.00 80.50 81 ARG A CA 1
ATOM 665 C C . ARG A 1 81 ? -11.860 14.251 -0.501 1.00 80.50 81 ARG A C 1
ATOM 667 O O . ARG A 1 81 ? -12.904 14.890 -0.504 1.00 80.50 81 ARG A O 1
ATOM 674 N N . GLN A 1 82 ? -10.723 14.723 -1.007 1.00 81.06 82 GLN A N 1
ATOM 675 C CA . GLN A 1 82 ? -10.623 16.035 -1.658 1.00 81.06 82 GLN A CA 1
ATOM 676 C C . GLN A 1 82 ? -11.137 16.017 -3.099 1.00 81.06 82 GLN A C 1
ATOM 678 O O . GLN A 1 82 ? -11.597 17.040 -3.595 1.00 81.06 82 GLN A O 1
ATOM 683 N N . GLN A 1 83 ? -11.064 14.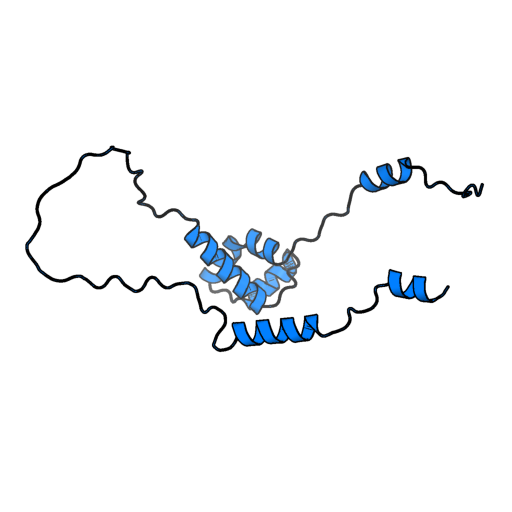866 -3.772 1.00 76.38 83 GLN A N 1
ATOM 684 C CA . GLN A 1 83 ? -11.561 14.706 -5.138 1.00 76.38 83 GLN A CA 1
ATOM 685 C C . GLN A 1 83 ? -13.069 14.469 -5.205 1.00 76.38 83 GLN A C 1
ATOM 687 O O . GLN A 1 83 ? -13.654 14.635 -6.274 1.00 76.38 83 GLN A O 1
ATOM 692 N N . ARG A 1 84 ? -13.719 14.098 -4.094 1.00 66.81 84 ARG A N 1
ATOM 693 C CA . ARG A 1 84 ? -15.176 13.962 -4.058 1.00 66.81 84 ARG A CA 1
ATOM 694 C C . ARG A 1 84 ? -15.805 15.363 -4.076 1.00 66.81 84 ARG A C 1
ATOM 696 O O . ARG A 1 84 ? -15.662 16.079 -3.084 1.00 66.81 84 ARG A O 1
ATOM 703 N N . PRO A 1 85 ? -16.493 15.778 -5.160 1.00 57.66 85 PRO A N 1
ATOM 704 C CA . PRO A 1 85 ? -17.188 17.057 -5.166 1.00 57.66 85 PRO A CA 1
ATOM 705 C C . PRO A 1 85 ? -18.204 17.061 -4.025 1.00 57.66 85 PRO A C 1
ATOM 707 O O . PRO A 1 85 ? -18.914 16.073 -3.810 1.00 57.66 85 PRO A O 1
ATOM 710 N N . ALA A 1 86 ? -18.236 18.155 -3.263 1.00 63.78 86 ALA A N 1
ATOM 711 C CA . ALA A 1 86 ? -19.204 18.326 -2.193 1.00 63.78 86 ALA A CA 1
ATOM 712 C C . ALA A 1 86 ? -20.622 18.126 -2.768 1.00 63.78 86 ALA A C 1
ATOM 714 O O . ALA A 1 86 ? -20.943 18.736 -3.795 1.00 63.78 86 ALA A O 1
ATOM 715 N N . PRO A 1 87 ? -21.470 17.281 -2.153 1.00 52.03 87 PRO A N 1
ATOM 716 C CA . PRO A 1 87 ? -22.853 17.123 -2.578 1.00 52.03 87 PRO A CA 1
ATOM 717 C C . PRO A 1 87 ? -23.592 18.417 -2.222 1.00 52.03 87 PRO A C 1
ATOM 719 O O . PRO A 1 87 ? -24.060 18.588 -1.102 1.00 52.03 87 PRO A O 1
ATOM 722 N N . GLY A 1 88 ? -23.594 19.377 -3.145 1.00 50.81 88 GLY A N 1
ATOM 723 C CA . GLY A 1 88 ? -24.151 20.710 -2.906 1.00 50.81 88 GLY A CA 1
ATOM 724 C C . GLY A 1 88 ? -23.605 21.834 -3.786 1.00 50.81 88 GLY A C 1
ATOM 725 O O . GLY A 1 88 ? -24.080 22.955 -3.659 1.00 50.81 88 GLY A O 1
ATOM 726 N N 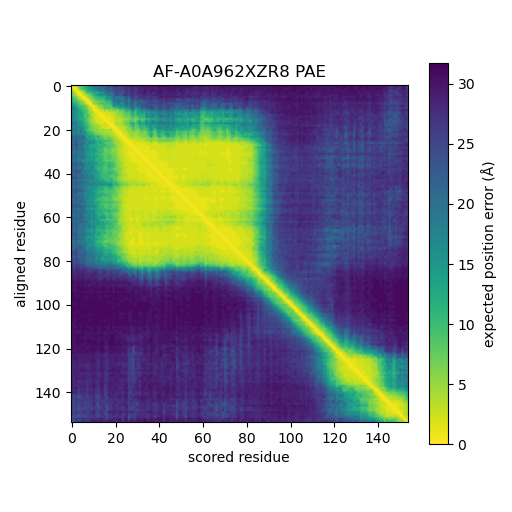. ALA A 1 89 ? -22.643 21.583 -4.681 1.00 50.56 89 ALA A N 1
ATOM 727 C CA . ALA A 1 89 ? -22.240 22.583 -5.672 1.00 50.56 89 ALA A CA 1
ATOM 728 C C . ALA A 1 89 ? -23.309 22.704 -6.775 1.00 50.56 89 ALA A C 1
ATOM 730 O O . ALA A 1 89 ? -23.197 22.114 -7.849 1.00 50.56 89 ALA A O 1
ATOM 731 N N . THR A 1 90 ? -24.378 23.443 -6.484 1.00 50.31 90 THR A N 1
ATOM 732 C CA . THR A 1 90 ? -25.330 23.946 -7.476 1.00 50.31 90 THR A CA 1
ATOM 733 C C . THR A 1 90 ? -24.564 24.770 -8.521 1.00 50.31 90 THR A C 1
ATOM 735 O O . THR A 1 90 ? -23.792 25.652 -8.138 1.00 50.31 90 THR A O 1
ATOM 738 N N . PRO A 1 91 ? -24.730 24.523 -9.833 1.00 44.75 91 PRO A N 1
ATOM 739 C CA . PRO A 1 91 ? -24.085 25.341 -10.853 1.00 44.75 91 PRO A CA 1
ATOM 740 C C . PRO A 1 91 ? -24.718 26.737 -10.847 1.00 44.75 91 PRO A C 1
ATOM 742 O O . PRO A 1 91 ? -25.904 26.891 -11.132 1.00 44.75 91 PRO A O 1
ATOM 745 N N . ALA A 1 92 ? -23.937 27.757 -10.491 1.00 49.34 92 ALA A N 1
ATOM 746 C CA . ALA A 1 92 ? -24.376 29.144 -10.551 1.00 49.34 92 ALA A CA 1
ATOM 747 C C . ALA A 1 92 ? -24.520 29.584 -12.019 1.00 49.34 92 ALA A C 1
ATOM 749 O O . ALA A 1 92 ? -23.544 29.649 -12.767 1.00 49.34 92 ALA A O 1
ATOM 750 N N . THR A 1 93 ? -25.758 29.866 -12.419 1.00 42.78 93 THR A N 1
ATOM 751 C CA . THR A 1 93 ? -26.141 30.568 -13.650 1.00 42.78 93 THR A CA 1
ATOM 752 C C . THR A 1 93 ? -25.414 31.919 -13.753 1.00 42.78 93 THR A C 1
ATOM 754 O O . THR A 1 93 ? -25.358 32.636 -12.753 1.00 42.78 93 THR A O 1
ATOM 757 N N . PRO A 1 94 ? -24.880 32.322 -14.922 1.00 51.69 94 PRO A N 1
ATOM 758 C CA . PRO A 1 94 ? -24.252 33.628 -15.066 1.00 51.69 94 PRO A CA 1
ATOM 759 C C . PRO A 1 94 ? -25.324 34.691 -15.348 1.00 51.69 94 PRO A C 1
ATOM 761 O O . PRO A 1 94 ? -26.065 34.580 -16.322 1.00 51.69 94 PRO A O 1
ATOM 764 N N . ALA A 1 95 ? -25.388 35.739 -14.529 1.00 37.69 95 ALA A N 1
ATOM 765 C CA . ALA A 1 95 ? -26.107 36.968 -14.852 1.00 37.69 95 ALA A CA 1
ATOM 766 C C . ALA A 1 95 ? -25.140 38.152 -14.721 1.00 37.69 95 ALA A C 1
ATOM 768 O O . ALA A 1 95 ? -24.490 38.328 -13.691 1.00 37.69 95 ALA A O 1
ATOM 769 N N . GLY A 1 96 ? -25.001 38.889 -15.823 1.00 33.19 96 GLY A N 1
ATOM 770 C CA . GLY A 1 96 ? -24.176 40.085 -15.968 1.00 33.19 96 GLY A CA 1
ATOM 771 C C . GLY A 1 96 ? -24.740 41.329 -15.259 1.00 33.19 96 GLY A C 1
ATOM 772 O O . GLY A 1 96 ? -25.738 41.230 -14.551 1.00 33.19 96 GLY A O 1
ATOM 773 N N . PRO A 1 97 ? -24.083 42.491 -15.425 1.00 53.28 97 PRO A N 1
ATOM 774 C CA . PRO A 1 97 ? -23.816 43.432 -14.334 1.00 53.28 97 PRO A CA 1
ATOM 775 C C . PRO A 1 97 ? -24.583 44.755 -14.465 1.00 53.28 97 PRO A C 1
ATOM 777 O O . PRO A 1 97 ? -24.626 45.256 -15.574 1.00 53.28 97 PRO A O 1
ATOM 780 N N . GLU A 1 98 ? -25.042 45.371 -13.362 1.00 34.47 98 GLU A N 1
ATOM 781 C CA . GLU A 1 98 ? -25.215 46.838 -13.222 1.00 34.47 98 GLU A CA 1
ATOM 782 C C . GLU A 1 98 ? -25.041 47.284 -11.750 1.00 34.47 98 GLU A C 1
ATOM 784 O O . GLU A 1 98 ? -25.402 46.573 -10.813 1.00 34.47 98 GLU A O 1
ATOM 789 N N . ALA A 1 99 ? -24.402 48.442 -11.561 1.00 36.12 99 ALA A N 1
ATOM 790 C CA . ALA A 1 99 ? -24.016 49.077 -10.289 1.00 36.12 99 ALA A CA 1
ATOM 791 C C . ALA A 1 99 ? -25.008 50.210 -9.902 1.00 36.12 99 ALA A C 1
ATOM 793 O O . ALA A 1 99 ? -25.988 50.405 -10.613 1.00 36.12 99 ALA A O 1
ATOM 794 N N . PRO A 1 100 ? -24.680 51.134 -8.970 1.00 54.59 100 PRO A N 1
ATOM 795 C CA . PRO A 1 100 ? -24.446 51.052 -7.517 1.00 54.59 100 PRO A CA 1
ATOM 796 C C . PRO A 1 100 ? -25.522 51.862 -6.727 1.00 54.59 100 PRO A C 1
ATOM 798 O O . PRO A 1 100 ? -26.372 52.483 -7.354 1.00 54.59 100 PRO A O 1
ATOM 801 N N . THR A 1 101 ? -25.485 51.904 -5.377 1.00 32.66 101 THR A N 1
ATOM 802 C CA . THR A 1 101 ? -25.698 53.093 -4.480 1.00 32.66 101 THR A CA 1
ATOM 803 C C . THR A 1 101 ? -26.152 52.693 -3.052 1.00 32.66 101 THR A C 1
ATOM 805 O O . THR A 1 101 ? -27.027 51.852 -2.887 1.00 32.66 101 THR A O 1
ATOM 808 N N . ALA A 1 102 ? -25.579 53.391 -2.054 1.00 33.66 102 ALA A N 1
ATOM 809 C CA . ALA A 1 102 ? -25.973 53.567 -0.638 1.00 33.66 102 ALA A CA 1
ATOM 810 C C . ALA A 1 102 ? -25.580 52.509 0.430 1.00 33.66 102 ALA A C 1
ATOM 812 O O . ALA A 1 102 ? -26.274 51.530 0.675 1.00 33.66 102 ALA A O 1
ATOM 813 N N . SER A 1 103 ? -24.510 52.832 1.169 1.00 38.41 103 SER A N 1
ATOM 814 C CA . SER A 1 103 ? -24.305 52.530 2.608 1.00 38.41 103 SER A CA 1
ATOM 815 C C . SER A 1 103 ? -24.878 53.696 3.462 1.00 38.41 103 SER A C 1
ATOM 817 O O . SER A 1 103 ? -25.231 54.705 2.844 1.00 38.41 103 SER A O 1
ATOM 819 N N . PRO A 1 104 ? -24.891 53.703 4.825 1.00 54.00 104 PRO A N 1
ATOM 820 C CA . PRO A 1 104 ? -24.393 52.716 5.806 1.00 54.00 104 PRO A CA 1
ATOM 821 C C . PRO A 1 104 ? -25.346 52.439 7.006 1.00 54.00 104 PRO A C 1
ATOM 823 O O . PRO A 1 104 ? -26.213 53.242 7.326 1.00 54.00 104 PRO A O 1
ATOM 826 N N . THR A 1 105 ? -25.142 51.347 7.753 1.00 33.53 105 THR A N 1
ATOM 827 C CA . THR A 1 105 ? -25.392 51.271 9.214 1.00 33.53 105 THR A CA 1
ATOM 828 C C . THR A 1 105 ? -24.547 50.130 9.788 1.00 33.53 105 THR A C 1
ATOM 830 O O . THR A 1 105 ? -24.563 49.011 9.282 1.00 33.53 105 THR A O 1
ATOM 833 N N . GLU A 1 106 ? -23.745 50.466 10.794 1.00 39.78 106 GLU A N 1
ATOM 834 C CA . GLU A 1 106 ? -22.711 49.657 11.442 1.00 39.78 106 GLU A CA 1
ATOM 835 C C . GLU A 1 106 ? -23.273 48.513 12.299 1.00 39.78 106 GLU A C 1
ATOM 837 O O . GLU A 1 106 ? -24.269 48.705 12.990 1.00 39.78 106 GLU A O 1
ATOM 842 N N . THR A 1 107 ? -22.589 47.359 12.319 1.00 34.56 107 THR A N 1
ATOM 843 C CA . THR A 1 107 ? -22.400 46.431 13.467 1.00 34.56 107 THR A CA 1
ATOM 844 C C . THR A 1 107 ? -21.420 45.320 13.022 1.00 34.56 107 THR A C 1
ATOM 846 O O . THR A 1 107 ? -21.424 44.955 11.845 1.00 34.56 107 THR A O 1
ATOM 849 N N . PRO A 1 108 ? -20.480 44.869 13.880 1.00 42.69 108 PRO A N 1
ATOM 850 C CA . PRO A 1 108 ? -19.105 44.591 13.475 1.00 42.69 108 PRO A CA 1
ATOM 851 C C . PRO A 1 108 ? -18.88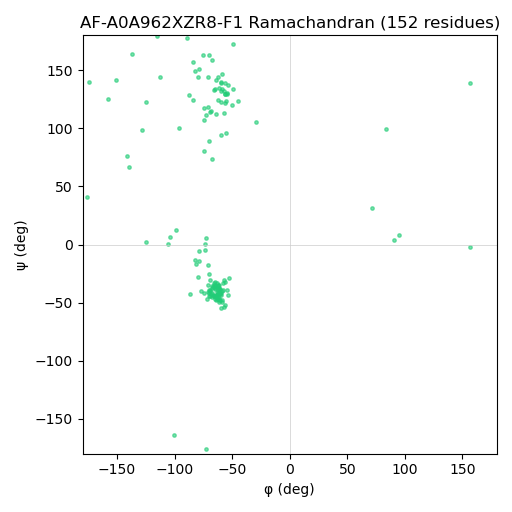8 43.207 12.854 1.00 42.69 108 PRO A C 1
ATOM 853 O O . PRO A 1 108 ? -19.625 42.251 13.086 1.00 42.69 108 PRO A O 1
ATOM 856 N N . ALA A 1 109 ? -17.814 43.133 12.070 1.00 42.75 109 ALA A N 1
ATOM 857 C CA . ALA A 1 109 ? -17.336 41.966 11.348 1.00 42.75 109 ALA A CA 1
ATOM 858 C C . ALA A 1 109 ? -17.235 40.695 12.217 1.00 42.75 109 ALA A C 1
ATOM 860 O O . ALA A 1 109 ? -16.597 40.728 13.273 1.00 42.75 109 ALA A O 1
ATOM 861 N N . PRO A 1 110 ? -17.722 39.534 11.742 1.00 42.97 110 PRO A N 1
ATOM 862 C CA . PRO A 1 110 ? -17.158 38.270 12.165 1.00 42.97 110 PRO A CA 1
ATOM 863 C C . PRO A 1 110 ? -15.809 38.119 11.461 1.00 42.97 110 PRO A C 1
ATOM 865 O O . PRO A 1 110 ? -15.738 37.922 10.249 1.00 42.97 110 PRO A O 1
ATOM 868 N N . THR A 1 111 ? -14.745 38.272 12.246 1.00 46.94 111 THR A N 1
ATOM 869 C CA . THR A 1 111 ? -13.362 37.893 11.951 1.00 46.94 111 THR A CA 1
ATOM 870 C C . THR A 1 111 ? -13.304 36.697 11.000 1.00 46.94 111 THR A C 1
ATOM 872 O O . THR A 1 111 ? -13.573 35.562 11.394 1.00 46.94 111 THR A O 1
ATOM 875 N N . GLU A 1 112 ? -12.958 36.963 9.738 1.00 46.59 112 GLU A N 1
ATOM 876 C CA . GLU A 1 112 ? -12.622 35.937 8.751 1.00 46.59 112 GLU A CA 1
ATOM 877 C C . GLU A 1 112 ? -11.492 35.088 9.369 1.00 46.59 112 GLU A C 1
ATOM 879 O O . GLU A 1 112 ? -10.479 35.655 9.802 1.00 46.59 112 GLU A O 1
ATOM 884 N N . PRO A 1 113 ? -11.634 33.754 9.499 1.00 52.56 113 PRO A N 1
ATOM 885 C CA . PRO A 1 113 ? -10.547 32.941 10.021 1.00 52.56 113 PRO A CA 1
ATOM 886 C C . PRO A 1 113 ? -9.333 33.121 9.103 1.00 52.56 113 PRO A C 1
ATOM 888 O O . PRO A 1 113 ? -9.498 33.199 7.879 1.00 52.56 113 PRO A O 1
ATOM 891 N N . PRO A 1 114 ? -8.111 33.216 9.656 1.00 47.22 114 PRO A N 1
ATOM 892 C CA . PRO A 1 114 ? -6.934 33.484 8.855 1.00 47.22 114 PRO A CA 1
ATOM 893 C C . PRO A 1 114 ? -6.839 32.413 7.776 1.00 47.22 114 PRO A C 1
ATOM 895 O O . PRO A 1 114 ? -6.782 31.220 8.076 1.00 47.22 114 PRO A O 1
ATOM 898 N N . ARG A 1 115 ? -6.836 32.848 6.512 1.00 54.31 115 ARG A N 1
ATOM 899 C CA . ARG A 1 115 ? -6.528 32.004 5.359 1.00 54.31 115 ARG A CA 1
ATOM 900 C C . ARG A 1 115 ? -5.161 31.392 5.630 1.00 54.31 115 ARG A C 1
ATOM 902 O O . ARG A 1 115 ? -4.143 32.054 5.426 1.00 54.31 115 ARG A O 1
ATOM 909 N N . TRP A 1 116 ? -5.142 30.168 6.156 1.00 44.19 116 TRP A N 1
ATOM 910 C CA . TRP A 1 116 ? -3.927 29.410 6.403 1.00 44.19 116 TRP A CA 1
ATOM 911 C C . TRP A 1 116 ? -3.230 29.224 5.060 1.00 44.19 116 TRP A C 1
ATOM 913 O O . TRP A 1 116 ? -3.527 28.320 4.281 1.00 44.19 116 TRP A O 1
ATOM 923 N N . ARG A 1 117 ? -2.303 30.142 4.773 1.00 56.69 117 ARG A N 1
ATOM 924 C CA . ARG A 1 117 ? -1.233 29.934 3.811 1.00 56.69 117 ARG A CA 1
ATOM 925 C C . ARG A 1 117 ? -0.613 28.599 4.204 1.00 56.69 117 ARG A C 1
ATOM 927 O O . ARG A 1 117 ? -0.164 28.440 5.336 1.00 56.69 117 ARG A O 1
ATOM 934 N N . VAL A 1 118 ? -0.638 27.636 3.289 1.00 50.94 118 VAL A N 1
ATOM 935 C CA . VAL A 1 118 ? 0.064 26.356 3.415 1.00 50.94 118 VAL A CA 1
ATOM 936 C C . VAL A 1 118 ? 1.562 26.656 3.352 1.00 50.94 118 VAL A C 1
ATOM 938 O O . VAL A 1 118 ? 2.217 26.471 2.334 1.00 50.94 118 VAL A O 1
ATOM 941 N N . SER A 1 119 ? 2.084 27.215 4.433 1.00 56.62 119 SER A N 1
ATOM 942 C CA . SER A 1 119 ? 3.453 27.679 4.569 1.00 56.62 119 SER A CA 1
ATOM 943 C C . SER A 1 119 ? 3.921 27.300 5.963 1.00 56.62 119 SER A C 1
ATOM 945 O O . SER A 1 119 ? 4.066 28.183 6.787 1.00 56.62 119 SER A O 1
ATOM 947 N N . ASP A 1 120 ? 4.056 25.997 6.240 1.00 57.50 120 ASP A N 1
ATOM 948 C CA . ASP A 1 120 ? 4.971 25.483 7.281 1.00 57.50 120 ASP A CA 1
ATOM 949 C C . ASP A 1 120 ? 5.031 23.941 7.344 1.00 57.50 120 ASP A C 1
ATOM 951 O O . ASP A 1 120 ? 5.116 23.327 8.403 1.00 57.50 120 ASP A O 1
ATOM 955 N N . LEU A 1 121 ? 5.057 23.256 6.192 1.00 58.75 121 LEU A N 1
ATOM 956 C CA . LEU A 1 121 ? 5.325 21.801 6.166 1.00 58.75 121 LEU A CA 1
ATOM 957 C C . LEU A 1 121 ? 6.800 21.441 6.426 1.00 58.75 121 LEU A C 1
ATOM 959 O O . LEU A 1 121 ? 7.176 20.271 6.409 1.00 58.75 121 LEU A O 1
ATOM 963 N N . GLY A 1 122 ? 7.651 22.435 6.657 1.00 62.28 122 GLY A N 1
ATOM 964 C CA . GLY A 1 122 ? 9.024 22.241 7.080 1.00 62.28 122 GLY A CA 1
ATOM 965 C C . GLY A 1 122 ? 9.242 23.102 8.302 1.00 62.28 122 GLY A C 1
ATOM 966 O O . GLY A 1 122 ? 9.460 24.295 8.141 1.00 62.28 122 GLY A O 1
ATOM 967 N N . GLY A 1 123 ? 9.155 22.499 9.490 1.00 62.97 123 GLY A N 1
ATOM 968 C CA . GLY A 1 123 ? 9.296 23.193 10.770 1.00 62.97 123 GLY A CA 1
ATOM 969 C C . GLY A 1 123 ? 10.535 24.099 10.863 1.00 62.97 123 GLY A C 1
ATOM 970 O O . GLY A 1 123 ? 11.405 24.070 9.980 1.00 62.97 123 GLY A O 1
ATOM 971 N N . PRO A 1 124 ? 10.650 24.894 11.942 1.00 56.00 124 PRO A N 1
ATOM 972 C CA . PRO A 1 124 ? 11.610 25.991 12.043 1.00 56.00 124 PRO A CA 1
ATOM 973 C C . PRO A 1 124 ? 13.015 25.586 11.556 1.00 56.00 124 PRO A C 1
ATOM 975 O O . PRO A 1 124 ? 13.593 24.569 11.961 1.00 56.00 124 PRO A O 1
ATOM 978 N N . GLY A 1 125 ? 13.521 26.346 10.579 1.00 64.62 125 GLY A N 1
ATOM 979 C CA . GLY A 1 125 ? 14.824 26.128 9.942 1.00 64.62 125 GLY A CA 1
ATOM 980 C C . GLY A 1 125 ? 14.847 25.222 8.700 1.00 64.62 125 GLY A C 1
ATOM 981 O O . GLY A 1 125 ? 15.928 24.968 8.176 1.00 64.62 125 GLY A O 1
ATOM 982 N N . TYR A 1 126 ? 13.718 24.726 8.172 1.00 69.31 126 TYR A N 1
ATOM 983 C CA . TYR A 1 126 ? 13.721 23.925 6.929 1.00 69.31 126 TYR A CA 1
ATOM 984 C C . TYR A 1 126 ? 14.242 24.706 5.714 1.00 69.31 126 TYR A C 1
ATOM 986 O O . TYR A 1 126 ? 15.100 24.214 4.979 1.00 69.31 126 TYR A O 1
ATOM 994 N N . ALA A 1 127 ? 13.752 25.933 5.513 1.00 67.31 127 ALA A N 1
ATOM 995 C CA . ALA A 1 127 ? 14.194 26.784 4.409 1.00 67.31 127 ALA A CA 1
ATOM 996 C C . ALA A 1 127 ? 15.691 27.120 4.515 1.00 67.31 127 ALA A C 1
ATOM 998 O O . ALA A 1 127 ? 16.394 27.157 3.505 1.00 67.31 127 ALA A O 1
ATOM 999 N N . GLU A 1 128 ? 16.190 27.297 5.738 1.00 72.50 128 GLU A N 1
ATOM 1000 C CA . GLU A 1 128 ? 17.596 27.574 6.020 1.00 72.50 128 GLU A CA 1
ATOM 1001 C C . GLU A 1 128 ? 18.481 26.344 5.789 1.00 72.50 128 GLU A C 1
ATOM 1003 O O . GLU A 1 128 ? 19.442 26.430 5.028 1.00 72.50 128 GLU A O 1
ATOM 1008 N N . ARG A 1 129 ? 18.089 25.163 6.292 1.00 75.25 129 ARG A N 1
ATOM 1009 C CA . ARG A 1 129 ? 18.764 23.884 5.997 1.00 75.25 129 ARG A CA 1
ATOM 1010 C C . ARG A 1 129 ? 18.794 23.573 4.502 1.00 75.25 129 ARG A C 1
ATOM 1012 O O . ARG A 1 129 ? 19.804 23.090 3.995 1.00 75.25 129 ARG A O 1
ATOM 1019 N N . ARG A 1 130 ? 17.709 23.865 3.775 1.00 74.81 130 ARG A N 1
ATOM 1020 C CA . ARG A 1 130 ? 17.646 23.678 2.318 1.00 74.81 130 ARG A CA 1
ATOM 1021 C C . ARG A 1 130 ? 18.628 24.602 1.597 1.00 74.81 130 ARG A C 1
ATOM 1023 O O . ARG A 1 130 ? 19.382 24.127 0.754 1.00 74.81 130 ARG A O 1
ATOM 1030 N N . ARG A 1 131 ? 18.661 25.889 1.959 1.00 75.00 131 ARG A N 1
ATOM 1031 C CA . ARG A 1 131 ? 19.603 26.869 1.389 1.00 75.00 131 ARG A CA 1
ATOM 1032 C C . ARG A 1 131 ? 21.056 26.545 1.739 1.00 75.00 131 ARG A C 1
ATOM 1034 O O . ARG A 1 131 ? 21.925 26.699 0.885 1.00 75.00 131 ARG A O 1
ATOM 1041 N N . GLN A 1 132 ? 21.321 26.072 2.956 1.00 74.44 132 GLN A N 1
ATOM 1042 C CA . GLN A 1 132 ? 22.651 25.636 3.375 1.00 74.44 132 GLN A CA 1
ATOM 1043 C C . GLN A 1 132 ? 23.115 24.425 2.560 1.00 74.44 132 GLN A C 1
ATOM 1045 O O . GLN A 1 132 ? 24.203 24.461 1.993 1.00 74.44 132 GLN A O 1
ATOM 1050 N N . ARG A 1 133 ? 22.266 23.401 2.407 1.00 71.50 133 ARG A N 1
ATOM 1051 C CA . ARG A 1 133 ? 22.574 22.219 1.588 1.00 71.50 133 ARG A CA 1
ATOM 1052 C C . ARG A 1 133 ? 22.847 22.588 0.133 1.00 71.50 133 ARG A C 1
ATOM 1054 O O . ARG A 1 133 ? 23.793 22.083 -0.455 1.00 71.50 133 ARG A O 1
ATOM 1061 N N . GLU A 1 134 ? 22.060 23.502 -0.426 1.00 69.56 134 GLU A N 1
ATOM 1062 C CA . GLU A 1 134 ? 22.231 23.966 -1.803 1.00 69.56 134 GLU A CA 1
ATOM 1063 C C . GLU A 1 134 ? 23.529 24.774 -1.990 1.00 69.56 134 GLU A C 1
ATOM 1065 O O . GLU A 1 134 ? 24.194 24.639 -3.015 1.00 69.56 134 GLU A O 1
ATOM 1070 N N . ARG A 1 135 ? 23.946 25.572 -0.995 1.00 69.69 135 ARG A N 1
ATOM 1071 C CA . ARG A 1 135 ? 25.257 26.252 -0.999 1.00 69.69 135 ARG A CA 1
ATOM 1072 C C . ARG A 1 135 ? 26.418 25.268 -0.857 1.00 69.69 135 ARG A C 1
ATOM 1074 O O . ARG A 1 135 ? 27.404 25.394 -1.578 1.00 69.69 135 ARG A O 1
ATOM 1081 N N . GLU A 1 136 ? 26.298 24.280 0.026 1.00 66.12 136 GLU A N 1
ATOM 1082 C CA . GLU A 1 136 ? 27.298 23.218 0.191 1.00 66.12 136 GLU A CA 1
ATOM 1083 C C . GLU A 1 136 ? 27.419 22.329 -1.054 1.00 66.12 136 GLU A C 1
ATOM 1085 O O . GLU A 1 136 ? 28.501 21.829 -1.348 1.00 66.12 136 GLU A O 1
ATOM 1090 N N . GLU A 1 137 ? 26.328 22.120 -1.790 1.00 63.50 137 GLU A N 1
ATOM 1091 C CA . GLU A 1 137 ? 26.306 21.346 -3.033 1.00 63.50 137 GLU A CA 1
ATOM 1092 C C . GLU A 1 137 ? 26.879 22.147 -4.209 1.00 63.50 137 GLU A C 1
ATOM 1094 O O . GLU A 1 137 ? 27.691 21.617 -4.962 1.00 63.50 137 GLU A O 1
ATOM 1099 N N . LYS A 1 138 ? 26.569 23.448 -4.305 1.00 66.94 138 LYS A N 1
ATOM 1100 C CA . LYS A 1 138 ? 27.147 24.358 -5.312 1.00 66.94 138 LYS A CA 1
ATOM 1101 C C . LYS A 1 138 ? 28.632 24.665 -5.083 1.00 66.94 138 LYS A C 1
ATOM 1103 O O . LYS A 1 138 ? 29.331 24.997 -6.034 1.00 66.94 138 LYS A O 1
ATOM 1108 N N . GLY A 1 139 ? 29.117 24.562 -3.844 1.00 66.56 139 GLY A N 1
ATOM 1109 C CA . GLY A 1 139 ? 30.532 24.750 -3.500 1.00 66.56 139 GLY A CA 1
ATOM 1110 C C . GLY A 1 139 ? 31.411 23.515 -3.732 1.00 66.56 139 GLY A C 1
ATOM 1111 O O . GLY A 1 139 ? 32.638 23.620 -3.712 1.00 66.56 139 GLY A O 1
ATOM 1112 N N . LYS A 1 140 ? 30.817 22.336 -3.955 1.00 74.38 140 LYS A N 1
ATOM 1113 C CA . LYS A 1 140 ? 31.560 21.101 -4.228 1.00 74.38 140 LYS A CA 1
ATOM 1114 C C . LYS A 1 140 ? 31.825 20.994 -5.724 1.00 74.38 140 LYS A C 1
ATOM 1116 O O . LYS A 1 140 ? 30.905 21.084 -6.531 1.00 74.38 140 LYS A O 1
ATOM 1121 N N . LYS A 1 141 ? 33.087 20.758 -6.101 1.00 74.25 141 LYS A N 1
ATOM 1122 C CA . LYS A 1 141 ? 33.421 20.405 -7.488 1.00 74.25 141 LYS A CA 1
ATOM 1123 C C . LYS A 1 141 ? 32.576 19.183 -7.883 1.00 74.25 141 LYS A C 1
ATOM 1125 O O . LYS A 1 141 ? 32.545 18.224 -7.102 1.00 74.25 141 LYS A O 1
ATOM 1130 N N . PRO A 1 142 ? 31.878 19.208 -9.034 1.00 75.06 142 PRO A N 1
ATOM 1131 C CA . PRO A 1 142 ? 31.091 18.066 -9.473 1.00 75.06 142 PRO A CA 1
ATOM 1132 C C . PRO A 1 142 ? 32.001 16.841 -9.550 1.00 75.06 142 PRO A C 1
ATOM 1134 O O . PRO A 1 142 ? 33.164 16.940 -9.952 1.00 75.06 142 PRO A O 1
ATOM 1137 N N . LYS A 1 143 ? 31.488 15.689 -9.104 1.00 79.75 143 LYS A N 1
ATOM 1138 C CA . LYS A 1 143 ? 32.225 14.430 -9.237 1.00 79.75 143 LYS A CA 1
ATOM 1139 C C . LYS A 1 143 ? 32.532 14.231 -10.725 1.00 79.75 143 LYS A C 1
ATOM 1141 O O . LYS A 1 143 ? 31.606 14.393 -11.522 1.00 79.75 143 LYS A O 1
ATOM 1146 N N . PRO A 1 144 ? 33.782 13.903 -11.095 1.00 81.81 144 PRO A N 1
ATOM 1147 C CA . PRO A 1 144 ? 34.119 13.677 -12.489 1.00 81.81 144 PRO A CA 1
ATOM 1148 C C . PRO A 1 144 ? 33.203 12.594 -13.050 1.00 81.81 144 PRO A C 1
ATOM 1150 O O . PRO A 1 144 ? 33.005 11.547 -12.425 1.00 81.81 144 PRO A O 1
ATOM 1153 N N . THR A 1 145 ? 32.591 12.884 -14.193 1.00 81.00 145 THR A N 1
ATOM 1154 C CA . THR A 1 145 ? 31.745 11.916 -14.887 1.00 81.00 145 THR A CA 1
ATOM 1155 C C . THR A 1 145 ? 32.616 10.803 -15.476 1.00 81.00 145 THR A C 1
ATOM 1157 O O . THR A 1 145 ? 33.830 10.963 -15.617 1.00 81.00 145 THR A O 1
ATOM 1160 N N . MET A 1 146 ? 32.023 9.661 -15.852 1.00 78.56 146 MET A N 1
ATOM 1161 C CA . MET A 1 146 ? 32.792 8.595 -16.521 1.00 78.56 146 MET A CA 1
ATOM 1162 C C . MET A 1 146 ? 33.491 9.100 -17.792 1.00 78.56 146 MET A C 1
ATOM 1164 O O . MET A 1 146 ? 34.594 8.659 -18.095 1.00 78.56 146 MET A O 1
ATOM 1168 N N . ILE A 1 147 ? 32.881 10.059 -18.493 1.00 81.50 147 ILE A N 1
ATOM 1169 C CA . ILE A 1 147 ? 33.444 10.691 -19.69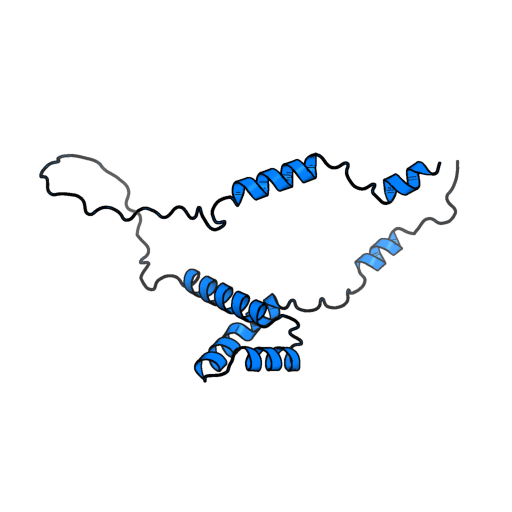1 1.00 81.50 147 ILE A CA 1
ATOM 1170 C C . ILE A 1 147 ? 34.681 11.526 -19.325 1.00 81.50 147 ILE A C 1
ATOM 1172 O O . ILE A 1 147 ? 35.724 11.380 -19.959 1.00 81.50 147 ILE A O 1
ATOM 1176 N N . ASP A 1 148 ? 34.617 12.323 -18.251 1.00 80.69 148 ASP A N 1
ATOM 1177 C CA . ASP A 1 148 ? 35.766 13.112 -17.771 1.00 80.69 148 ASP A CA 1
ATOM 1178 C C . ASP A 1 148 ? 36.945 12.228 -17.347 1.00 80.69 148 ASP A C 1
ATOM 1180 O O . ASP A 1 148 ? 38.105 12.598 -1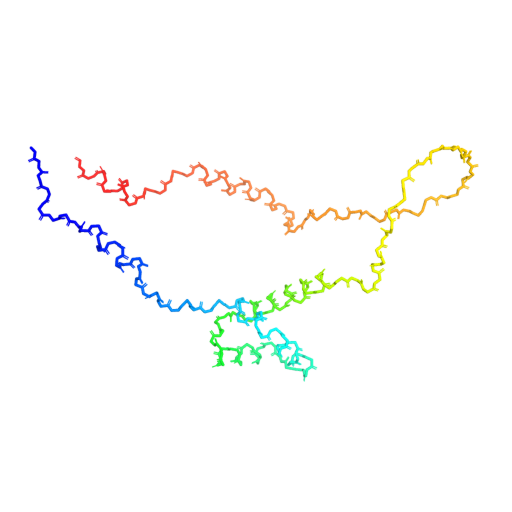7.525 1.00 80.69 148 ASP A O 1
ATOM 1184 N N . MET A 1 149 ? 36.663 11.051 -16.777 1.00 83.94 149 MET A N 1
ATOM 1185 C CA . MET A 1 149 ? 37.696 10.099 -16.362 1.00 83.94 149 MET A CA 1
ATOM 1186 C C . MET A 1 149 ? 38.393 9.428 -17.549 1.00 83.94 149 MET A C 1
ATOM 1188 O O . MET A 1 149 ? 39.591 9.161 -17.468 1.00 83.94 149 MET A O 1
ATOM 1192 N N . VAL A 1 150 ? 37.664 9.160 -18.634 1.00 80.06 150 VAL A N 1
ATOM 1193 C CA . VAL A 1 150 ? 38.213 8.538 -19.847 1.00 80.06 150 VAL A CA 1
ATOM 1194 C C . VAL A 1 150 ? 39.049 9.540 -20.644 1.00 80.06 150 VAL A C 1
ATOM 1196 O O . VAL A 1 150 ? 40.159 9.213 -21.057 1.00 80.06 150 VAL A O 1
ATOM 1199 N N . ASN A 1 151 ? 38.586 10.786 -20.764 1.00 77.44 151 ASN A N 1
ATOM 1200 C CA . ASN A 1 151 ? 39.290 11.833 -21.512 1.00 77.44 151 ASN A CA 1
ATOM 1201 C C . ASN A 1 151 ? 40.578 12.325 -20.831 1.00 77.44 151 ASN A C 1
ATOM 1203 O O . ASN A 1 151 ? 41.417 12.934 -21.480 1.00 77.44 151 ASN A O 1
ATOM 1207 N N . ARG A 1 152 ? 40.760 12.067 -19.529 1.00 71.06 152 ARG A N 1
ATOM 1208 C CA . ARG A 1 152 ? 41.972 12.450 -18.778 1.00 71.06 152 ARG A CA 1
ATOM 1209 C C . ARG A 1 152 ? 43.171 11.520 -18.991 1.00 71.06 152 ARG A C 1
ATOM 1211 O O . ARG A 1 152 ? 44.219 11.763 -18.398 1.00 71.06 152 ARG A O 1
ATOM 1218 N N . ARG A 1 153 ? 42.984 10.412 -19.714 1.00 57.41 153 ARG A N 1
ATOM 1219 C CA . ARG A 1 153 ? 43.967 9.326 -19.883 1.00 57.41 153 ARG A CA 1
ATOM 1220 C C . ARG A 1 153 ? 44.670 9.327 -21.245 1.00 57.41 153 ARG A C 1
ATOM 1222 O O . ARG A 1 153 ? 45.407 8.385 -21.523 1.00 57.41 153 ARG A O 1
ATOM 1229 N N . ILE A 1 154 ? 44.428 10.357 -22.051 1.00 52.16 154 ILE A N 1
ATOM 1230 C CA . ILE A 1 154 ? 45.064 10.642 -23.342 1.00 52.16 154 ILE A CA 1
ATOM 1231 C C . ILE A 1 154 ? 45.891 11.913 -23.156 1.00 52.16 154 ILE A C 1
ATOM 1233 O O . ILE A 1 154 ? 47.030 11.942 -23.661 1.00 52.16 154 ILE A O 1
#

pLDDT: mean 74.02, std 19.68, range [32.66, 96.75]